Protein AF-A0A976CF13-F1 (afdb_monomer)

Mean predicted aligned error: 3.92 Å

Radius of gyration: 14.47 Å; Cα contacts (8 Å, |Δi|>4): 110; chains: 1; bounding box: 34×31×38 Å

Sequence (145 aa):
MSIVKLYQNYQQKRPISWGLDIFSLLVEFFPALVVIFSDGTFDQKEKLYLEKLIQNLGFYFEEEGFSAKKVAELQLSFSQEFEFLGKNLEDWQDSFLDALKIYLQKHPHKKALIKNTIAWFAQISIDVTEDEQNAMDFLGEKLEL

Solvent-accessible surface area (backbone atoms only — not comparable to full-atom values): 7985 Å² total; per-residue (Å²): 89,52,56,70,57,45,51,57,57,42,43,74,79,55,75,66,95,66,54,72,69,61,48,47,50,52,44,65,49,40,66,50,48,50,34,54,40,44,79,75,56,84,54,72,66,37,51,53,51,51,51,52,52,37,50,54,51,31,53,52,35,48,75,74,67,47,52,72,69,55,28,54,53,47,34,54,52,48,49,57,48,52,57,50,43,56,78,41,36,85,85,42,46,67,56,42,50,39,13,40,35,59,48,37,75,77,38,60,78,51,41,60,54,45,51,50,54,47,51,48,54,54,68,75,36,95,68,72,47,73,48,36,50,52,37,50,52,51,47,31,65,74,54,72,97

Structure (mmCIF, N/CA/C/O backbone):
data_AF-A0A976CF13-F1
#
_entry.id   AF-A0A976CF13-F1
#
loop_
_atom_site.group_PDB
_atom_site.id
_atom_site.type_symbol
_atom_site.label_atom_id
_atom_site.label_alt_id
_atom_site.label_comp_id
_atom_site.label_asym_id
_atom_site.label_entity_id
_atom_site.label_seq_id
_atom_site.pdbx_PDB_ins_code
_atom_site.Cartn_x
_atom_site.Cartn_y
_atom_site.Cartn_z
_atom_site.occupancy
_atom_site.B_iso_or_equiv
_atom_site.auth_seq_id
_atom_site.auth_comp_id
_atom_site.auth_asym_id
_atom_site.auth_atom_id
_atom_site.pdbx_PDB_model_num
ATOM 1 N N . MET A 1 1 ? -10.885 -7.303 -9.862 1.00 85.94 1 MET A N 1
ATOM 2 C CA . MET A 1 1 ? -11.452 -7.834 -8.590 1.00 85.94 1 MET A CA 1
ATOM 3 C C . MET A 1 1 ? -11.953 -6.663 -7.740 1.00 85.94 1 MET A C 1
ATOM 5 O O . MET A 1 1 ? -11.309 -5.644 -7.809 1.00 85.94 1 MET A O 1
ATOM 9 N N . SER A 1 2 ? -13.066 -6.711 -6.990 1.00 93.94 2 SER A N 1
ATOM 10 C CA . SER A 1 2 ? -13.474 -5.554 -6.149 1.00 93.94 2 SER A CA 1
ATOM 11 C C . SER A 1 2 ? -12.657 -5.462 -4.852 1.00 93.94 2 SER A C 1
ATOM 13 O O . SER A 1 2 ? -12.175 -6.491 -4.383 1.00 93.94 2 SER A O 1
ATOM 15 N N . ILE A 1 3 ? -12.573 -4.278 -4.223 1.00 95.19 3 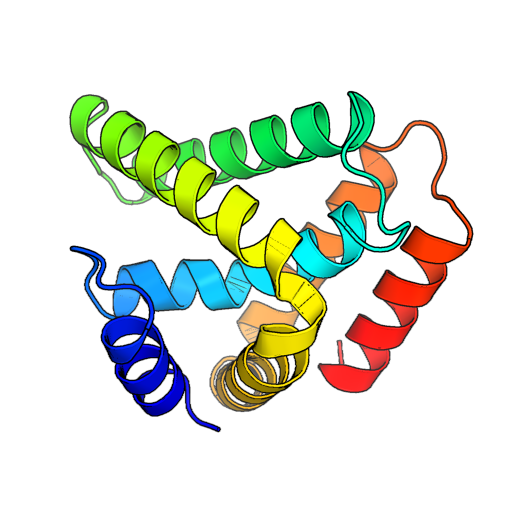ILE A N 1
ATOM 16 C CA . ILE A 1 3 ? -11.907 -4.110 -2.912 1.00 95.19 3 ILE A CA 1
ATOM 17 C C . ILE A 1 3 ? -12.508 -5.038 -1.847 1.00 95.19 3 ILE A C 1
ATOM 19 O O . ILE A 1 3 ? -11.768 -5.660 -1.098 1.00 95.19 3 ILE A O 1
ATOM 23 N N . VAL A 1 4 ? -13.834 -5.221 -1.822 1.00 96.12 4 VAL A N 1
ATOM 24 C CA . VAL A 1 4 ? -14.493 -6.153 -0.883 1.00 96.12 4 VAL A CA 1
ATOM 25 C C . VAL A 1 4 ? -13.990 -7.587 -1.067 1.00 96.12 4 VAL A C 1
ATOM 27 O O . VAL A 1 4 ? -13.693 -8.274 -0.093 1.00 96.12 4 VAL A O 1
ATOM 30 N N . LYS A 1 5 ? -13.875 -8.045 -2.320 1.00 96.00 5 LYS A N 1
ATOM 31 C CA . LYS A 1 5 ? -13.400 -9.399 -2.622 1.00 96.00 5 LYS A CA 1
ATOM 32 C C . LYS A 1 5 ? -11.903 -9.542 -2.340 1.00 96.00 5 LYS A C 1
ATOM 34 O O . LYS A 1 5 ? -11.486 -10.568 -1.813 1.00 96.00 5 LYS A O 1
ATOM 39 N N . LEU A 1 6 ? -11.116 -8.509 -2.644 1.00 97.12 6 LEU A N 1
ATOM 40 C CA . LEU A 1 6 ? -9.705 -8.445 -2.277 1.00 97.12 6 LEU A CA 1
ATOM 41 C C . LEU A 1 6 ? -9.537 -8.553 -0.758 1.00 97.12 6 LEU A C 1
ATOM 43 O O . LEU A 1 6 ? -8.762 -9.381 -0.303 1.00 97.12 6 LEU A O 1
ATOM 47 N N . TYR A 1 7 ? -10.312 -7.792 0.016 1.00 97.44 7 TYR A N 1
ATOM 48 C CA . TYR A 1 7 ? -10.287 -7.818 1.476 1.00 97.44 7 TYR A CA 1
ATOM 49 C C . TYR A 1 7 ? -10.596 -9.210 2.039 1.00 97.44 7 TYR A C 1
ATOM 51 O O . TYR A 1 7 ? -9.864 -9.714 2.888 1.00 97.44 7 TYR A O 1
ATOM 59 N N . GLN A 1 8 ? -11.638 -9.873 1.528 1.00 96.12 8 GLN A N 1
ATOM 60 C CA . GLN A 1 8 ? -11.983 -11.241 1.929 1.00 96.12 8 GLN A CA 1
ATOM 61 C C . GLN A 1 8 ? -10.854 -12.235 1.626 1.00 96.12 8 GLN A C 1
ATOM 63 O O . GLN A 1 8 ? -10.511 -13.050 2.479 1.00 96.12 8 GLN A O 1
ATOM 68 N N . ASN A 1 9 ? -10.257 -12.151 0.435 1.00 95.38 9 ASN A N 1
ATOM 69 C CA . ASN A 1 9 ? -9.131 -13.002 0.050 1.00 95.38 9 ASN A CA 1
ATOM 70 C C . ASN A 1 9 ? -7.883 -12.714 0.897 1.00 95.38 9 ASN A C 1
ATOM 72 O O . ASN A 1 9 ? -7.170 -13.640 1.282 1.00 95.38 9 ASN A O 1
ATOM 76 N N . TYR A 1 10 ? -7.630 -11.441 1.201 1.00 96.19 10 TYR A N 1
ATOM 77 C CA . TYR A 1 10 ? -6.516 -11.014 2.038 1.00 96.19 10 TYR A CA 1
ATOM 78 C C . TYR A 1 10 ? -6.643 -11.591 3.446 1.00 96.19 10 TYR A C 1
ATOM 80 O O . TYR A 1 10 ? -5.742 -12.288 3.898 1.00 96.19 10 TYR A O 1
ATOM 88 N N . GLN A 1 11 ? -7.809 -11.427 4.076 1.00 94.19 11 GLN A N 1
ATOM 89 C CA . GLN A 1 11 ? -8.117 -11.950 5.412 1.00 94.19 11 GLN A CA 1
ATOM 90 C C . GLN A 1 11 ? -7.946 -13.473 5.539 1.00 94.19 11 GLN A C 1
ATOM 92 O O . GLN A 1 11 ? -7.623 -13.960 6.618 1.00 94.19 11 GLN A O 1
ATOM 97 N N . GLN A 1 12 ? -8.127 -14.240 4.457 1.00 95.00 12 GLN A N 1
ATOM 98 C CA . GLN A 1 12 ? -7.900 -15.693 4.474 1.00 95.00 12 GLN A CA 1
ATOM 99 C C . GLN A 1 12 ? -6.419 -16.069 4.585 1.00 95.00 12 GLN A C 1
ATOM 101 O O . GLN A 1 12 ? -6.095 -17.094 5.181 1.00 95.00 12 GLN A O 1
ATOM 106 N N . LYS A 1 13 ? -5.524 -15.269 3.995 1.00 93.00 13 LYS A N 1
ATOM 107 C CA . LYS A 1 13 ? -4.075 -15.528 3.993 1.00 93.00 13 LYS A CA 1
ATOM 108 C C . LYS A 1 13 ? -3.349 -14.785 5.112 1.00 93.00 13 LYS A C 1
ATOM 110 O O . LYS A 1 13 ? -2.388 -15.301 5.673 1.00 93.00 13 LYS A O 1
ATOM 115 N N . ARG A 1 14 ? -3.808 -13.575 5.423 1.00 91.50 14 ARG A N 1
ATOM 116 C CA . ARG A 1 14 ? -3.236 -12.671 6.413 1.00 91.50 14 ARG A CA 1
ATOM 117 C C . ARG A 1 14 ? -4.361 -11.987 7.192 1.00 91.50 14 ARG A C 1
ATOM 119 O O . ARG A 1 14 ? -4.835 -10.922 6.793 1.00 91.50 14 ARG A O 1
ATOM 126 N N . PRO A 1 15 ? -4.820 -12.613 8.288 1.00 91.06 15 PRO A N 1
ATOM 127 C CA . PRO A 1 15 ? -5.846 -12.031 9.134 1.00 91.06 15 PRO A CA 1
ATOM 128 C C . PRO A 1 15 ? -5.357 -10.729 9.770 1.00 91.06 15 PRO A C 1
ATOM 130 O O . PRO A 1 15 ? -4.306 -10.704 10.410 1.00 91.06 15 PRO A O 1
ATOM 133 N N . ILE A 1 16 ? -6.142 -9.665 9.630 1.00 92.44 16 ILE A N 1
ATOM 134 C CA . ILE A 1 16 ? -5.865 -8.351 10.226 1.00 92.44 16 ILE A CA 1
ATOM 135 C C . ILE A 1 16 ? -7.100 -7.849 10.974 1.00 92.44 16 ILE A C 1
ATOM 137 O O . ILE A 1 16 ? -8.231 -8.185 10.632 1.00 92.44 16 ILE A O 1
ATOM 141 N N . SER A 1 17 ? -6.914 -7.016 11.996 1.00 91.88 17 SER A N 1
ATOM 142 C CA . SER A 1 17 ? -8.020 -6.488 12.817 1.00 91.88 17 SER A CA 1
ATOM 143 C C . SER A 1 17 ? -8.762 -5.304 12.179 1.00 91.88 17 SER A C 1
ATOM 145 O O . SER A 1 17 ? -9.604 -4.674 12.819 1.00 91.88 17 SER A O 1
ATOM 147 N N . TRP A 1 18 ? -8.428 -4.962 10.937 1.00 92.75 18 TRP A N 1
ATOM 148 C CA . TRP A 1 18 ? -8.918 -3.767 10.263 1.00 92.75 18 TRP A CA 1
ATOM 149 C C . TRP A 1 18 ? -10.335 -3.945 9.732 1.00 92.75 18 TRP A C 1
ATOM 151 O O . TRP A 1 18 ? -10.713 -5.021 9.284 1.00 92.75 18 TRP A O 1
ATOM 161 N N . GLY A 1 19 ? -11.107 -2.859 9.732 1.00 94.19 19 GLY A N 1
ATOM 162 C CA . GLY A 1 19 ? -12.329 -2.776 8.938 1.00 94.19 19 GLY A CA 1
ATOM 163 C C . GLY A 1 19 ? -12.021 -2.571 7.452 1.00 94.19 19 GLY A C 1
ATOM 164 O O . GLY A 1 19 ? -10.901 -2.212 7.079 1.00 94.19 19 GLY A O 1
ATOM 165 N N . LEU A 1 20 ? -13.040 -2.742 6.606 1.00 94.31 20 LEU A N 1
ATOM 166 C CA . LEU A 1 20 ? -12.925 -2.532 5.159 1.00 94.31 20 LEU A CA 1
ATOM 167 C C . LEU A 1 20 ? -12.449 -1.113 4.805 1.00 94.31 20 LEU A C 1
ATOM 169 O O . LEU A 1 20 ? -11.696 -0.954 3.848 1.00 94.31 20 LEU A O 1
ATOM 173 N N . ASP A 1 21 ? -12.847 -0.101 5.575 1.00 91.69 21 ASP A N 1
ATOM 174 C CA . ASP A 1 21 ? -12.471 1.294 5.318 1.00 91.69 21 ASP A CA 1
ATOM 175 C C . ASP A 1 21 ? -10.958 1.496 5.472 1.00 91.69 21 ASP A C 1
ATOM 177 O O . ASP A 1 21 ? -10.295 2.004 4.571 1.00 91.69 21 ASP A O 1
ATOM 181 N N . ILE A 1 22 ? -10.383 0.981 6.564 1.00 93.19 22 ILE A N 1
ATOM 182 C CA . ILE A 1 22 ? -8.934 1.019 6.804 1.00 93.19 22 ILE A CA 1
ATOM 183 C C . ILE A 1 22 ? -8.188 0.164 5.775 1.00 93.19 22 ILE A C 1
ATOM 185 O O . ILE A 1 22 ? -7.154 0.579 5.259 1.00 93.19 22 ILE A O 1
ATOM 189 N N . PHE A 1 23 ? -8.727 -1.002 5.408 1.00 95.81 23 PHE A N 1
ATOM 190 C CA . PHE A 1 23 ? -8.148 -1.809 4.333 1.00 95.81 23 PHE A CA 1
ATOM 191 C C . PHE A 1 23 ? -8.181 -1.091 2.977 1.00 95.81 23 PHE A C 1
ATOM 193 O O . PHE A 1 23 ? -7.267 -1.242 2.175 1.00 95.81 23 PHE A O 1
ATOM 200 N N . SER A 1 24 ? -9.200 -0.279 2.706 1.00 93.38 24 SER A N 1
ATOM 201 C CA . SER A 1 24 ? -9.278 0.478 1.453 1.00 93.38 24 SER A CA 1
ATOM 202 C C . SER A 1 24 ? -8.146 1.501 1.349 1.00 93.38 24 SER A C 1
ATOM 204 O O . SER A 1 24 ? -7.612 1.690 0.260 1.00 93.38 24 SER A O 1
ATOM 206 N N . LEU A 1 25 ? -7.695 2.071 2.473 1.00 91.94 25 LEU A N 1
ATOM 207 C CA . LEU A 1 25 ? -6.502 2.924 2.501 1.00 91.94 25 LEU A CA 1
ATOM 208 C C . LEU A 1 25 ? -5.243 2.146 2.103 1.00 91.94 25 LEU A C 1
ATOM 210 O O . LEU A 1 25 ? -4.459 2.639 1.303 1.00 91.94 25 LEU A O 1
ATOM 214 N N . LEU A 1 26 ? -5.075 0.903 2.571 1.00 94.19 26 LEU A N 1
ATOM 215 C CA . LEU A 1 26 ? -3.975 0.034 2.122 1.00 94.19 26 LEU A CA 1
ATOM 216 C C . LEU A 1 26 ? -3.979 -0.139 0.599 1.00 94.19 26 LEU A C 1
ATOM 218 O O . LEU A 1 26 ? -2.922 -0.113 -0.022 1.00 94.19 26 LEU A O 1
ATOM 222 N N . VAL A 1 27 ? -5.164 -0.269 -0.006 1.00 95.12 27 VAL A N 1
ATOM 223 C CA . VAL A 1 27 ? -5.314 -0.354 -1.465 1.00 95.12 27 VAL A CA 1
ATOM 224 C C . VAL A 1 27 ? -4.975 0.974 -2.149 1.00 95.12 27 VAL A C 1
ATOM 226 O O . VAL A 1 27 ? -4.298 0.957 -3.174 1.00 95.12 27 VAL A O 1
ATOM 229 N N . GLU A 1 28 ? -5.392 2.115 -1.591 1.00 91.88 28 GLU A N 1
ATOM 230 C CA . GLU A 1 28 ? -5.053 3.453 -2.111 1.00 91.88 28 GLU A CA 1
ATOM 231 C C . GLU A 1 28 ? -3.539 3.733 -2.063 1.00 91.88 28 GLU A C 1
ATOM 233 O O . GLU A 1 28 ? -3.007 4.346 -2.988 1.00 91.88 28 GLU A O 1
ATOM 238 N N . PHE A 1 29 ? -2.836 3.242 -1.037 1.00 90.69 29 PHE A N 1
ATOM 239 C CA . PHE A 1 29 ? -1.386 3.406 -0.876 1.00 90.69 29 PHE A CA 1
ATOM 240 C C . PHE A 1 29 ? -0.549 2.302 -1.533 1.00 90.69 29 PHE A C 1
ATOM 242 O O . PHE A 1 29 ? 0.664 2.450 -1.651 1.00 90.69 29 PHE A O 1
ATOM 249 N N . PHE A 1 30 ? -1.160 1.218 -2.012 1.00 93.62 30 PHE A N 1
ATOM 250 C CA . PHE A 1 30 ? -0.436 0.116 -2.649 1.00 93.62 30 PHE A CA 1
ATOM 251 C C . PHE A 1 30 ? 0.459 0.534 -3.835 1.00 93.62 30 PHE A C 1
ATOM 253 O O . PHE A 1 30 ? 1.577 0.030 -3.920 1.00 93.62 30 PHE A O 1
ATOM 260 N N . PRO A 1 31 ? 0.059 1.473 -4.722 1.00 92.75 31 PRO A N 1
ATOM 261 C CA . PRO A 1 31 ? 0.930 1.945 -5.800 1.00 92.75 31 PRO A CA 1
ATOM 262 C C . PRO A 1 31 ? 2.262 2.513 -5.304 1.00 92.75 31 PRO A C 1
ATOM 264 O O . PRO A 1 31 ? 3.281 2.324 -5.955 1.00 92.75 31 PRO A O 1
ATOM 267 N N . ALA A 1 32 ? 2.276 3.158 -4.133 1.00 89.56 32 ALA A N 1
ATOM 268 C CA . ALA A 1 32 ? 3.516 3.634 -3.531 1.00 89.56 32 ALA A CA 1
ATOM 269 C C . ALA A 1 32 ? 4.462 2.478 -3.191 1.00 89.56 32 ALA A C 1
ATOM 271 O O . ALA A 1 32 ? 5.661 2.592 -3.409 1.00 89.56 32 ALA A O 1
ATOM 272 N N . LEU A 1 33 ? 3.931 1.352 -2.706 1.00 90.62 33 LEU A N 1
ATOM 273 C CA . LEU A 1 33 ? 4.738 0.163 -2.429 1.00 90.62 33 LEU A CA 1
ATOM 274 C C . LEU A 1 33 ? 5.327 -0.415 -3.715 1.00 90.62 33 LEU A C 1
ATOM 276 O O . LEU A 1 33 ? 6.485 -0.801 -3.720 1.00 90.62 33 LEU A O 1
ATOM 280 N N . VAL A 1 34 ? 4.566 -0.433 -4.812 1.00 92.12 34 VAL A N 1
ATOM 281 C CA . VAL A 1 34 ? 5.080 -0.913 -6.105 1.00 92.12 34 VAL A CA 1
ATOM 282 C C . VAL A 1 34 ? 6.291 -0.092 -6.559 1.00 92.12 34 VAL A C 1
ATOM 284 O O . VAL A 1 34 ? 7.241 -0.672 -7.065 1.00 92.12 34 VAL A O 1
ATOM 287 N N . VAL A 1 35 ? 6.281 1.227 -6.336 1.00 89.69 35 VAL A N 1
ATOM 288 C CA . VAL A 1 35 ? 7.439 2.091 -6.627 1.00 89.69 35 VAL A CA 1
ATOM 289 C C . VAL A 1 35 ? 8.579 1.843 -5.644 1.00 89.69 35 VAL A C 1
ATOM 291 O O . VAL A 1 35 ? 9.704 1.650 -6.072 1.00 89.69 35 VAL A O 1
ATOM 294 N N . ILE A 1 36 ? 8.304 1.815 -4.335 1.00 87.88 36 ILE A N 1
ATOM 295 C CA . ILE A 1 36 ? 9.343 1.608 -3.310 1.00 87.88 36 ILE A CA 1
ATOM 296 C C . ILE A 1 36 ? 10.077 0.282 -3.532 1.00 87.88 36 ILE A C 1
ATOM 298 O O . ILE A 1 36 ? 11.283 0.223 -3.380 1.00 87.88 36 ILE A O 1
ATOM 302 N N . PHE A 1 37 ? 9.362 -0.785 -3.876 1.00 88.62 37 PHE A N 1
ATOM 303 C CA . PHE A 1 37 ? 9.930 -2.126 -3.997 1.00 88.62 37 PHE A CA 1
ATOM 304 C C . PHE A 1 37 ? 10.267 -2.513 -5.450 1.00 88.62 37 PHE A C 1
ATOM 306 O O . PHE A 1 37 ? 10.465 -3.698 -5.725 1.00 88.62 37 PHE A O 1
ATOM 313 N N . SER A 1 38 ? 10.314 -1.559 -6.391 1.00 87.38 38 SER A N 1
ATOM 314 C CA . SER A 1 38 ? 10.469 -1.856 -7.824 1.00 87.38 38 SER A CA 1
ATOM 315 C C . SER A 1 38 ? 11.828 -2.450 -8.190 1.00 87.38 38 SER A C 1
ATOM 317 O O . SER A 1 38 ? 11.908 -3.240 -9.125 1.00 87.38 38 SER A O 1
ATOM 319 N N . ASP A 1 39 ? 12.885 -2.091 -7.461 1.00 82.00 39 ASP A N 1
ATOM 320 C CA . ASP A 1 39 ? 14.243 -2.603 -7.694 1.00 82.00 39 ASP A CA 1
ATOM 321 C C . ASP A 1 39 ? 14.498 -3.980 -7.043 1.00 82.00 39 ASP A C 1
ATOM 323 O O . ASP A 1 39 ? 15.571 -4.572 -7.193 1.00 82.00 39 ASP A O 1
ATOM 327 N N . GLY A 1 40 ? 13.502 -4.518 -6.327 1.00 75.81 40 GLY A N 1
ATOM 328 C CA . GLY A 1 40 ? 13.569 -5.820 -5.665 1.00 75.81 40 GLY A CA 1
ATOM 329 C C . GLY A 1 40 ? 14.512 -5.873 -4.459 1.00 75.81 40 GLY A C 1
ATOM 330 O O . GLY A 1 40 ? 14.694 -6.947 -3.872 1.00 75.81 40 GLY A O 1
ATOM 331 N N . THR A 1 41 ? 15.101 -4.748 -4.057 1.00 77.12 41 THR A N 1
ATOM 332 C CA . THR A 1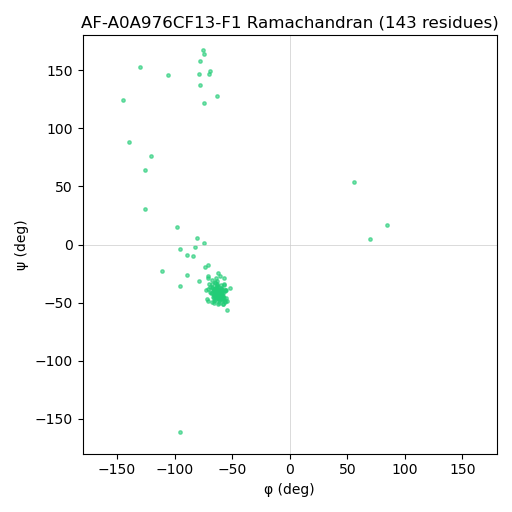 41 ? 15.959 -4.636 -2.879 1.00 77.12 41 THR A CA 1
ATOM 333 C C . THR A 1 41 ? 15.232 -3.923 -1.741 1.00 77.12 41 THR A C 1
ATOM 335 O O . THR A 1 41 ? 14.366 -3.088 -1.944 1.00 77.12 41 THR A O 1
ATOM 338 N N . PHE A 1 42 ? 15.511 -4.330 -0.499 1.00 79.12 42 PHE A N 1
ATOM 339 C CA . PHE A 1 42 ? 14.977 -3.661 0.691 1.00 79.12 42 PHE A CA 1
ATOM 340 C C . PHE A 1 42 ? 16.135 -3.160 1.542 1.00 79.12 42 PHE A C 1
ATOM 342 O O . PHE A 1 42 ? 16.523 -3.778 2.547 1.00 79.12 42 PHE A O 1
ATOM 349 N N . ASP A 1 43 ? 16.733 -2.073 1.081 1.00 79.94 43 ASP A N 1
ATOM 350 C CA . ASP A 1 43 ? 17.876 -1.427 1.690 1.00 79.94 43 ASP A CA 1
ATOM 351 C C . ASP A 1 43 ? 17.451 -0.264 2.618 1.00 79.94 43 ASP A C 1
ATOM 353 O O . ASP A 1 43 ? 16.357 -0.257 3.195 1.00 79.94 43 ASP A O 1
ATOM 357 N N . GLN A 1 44 ? 18.372 0.646 2.939 1.00 81.81 44 GLN A N 1
ATOM 358 C CA . GLN A 1 44 ? 18.080 1.783 3.819 1.00 81.81 44 GLN A CA 1
ATOM 359 C C . GLN A 1 44 ? 17.169 2.831 3.158 1.00 81.81 44 GLN A C 1
ATOM 361 O O . GLN A 1 44 ? 16.417 3.500 3.872 1.00 81.81 44 GLN A O 1
ATOM 366 N N . LYS A 1 45 ? 17.216 2.968 1.831 1.00 81.88 45 LYS A N 1
ATOM 367 C CA . LYS A 1 45 ? 16.401 3.881 1.029 1.00 81.88 45 LYS A CA 1
ATOM 368 C C . LYS A 1 45 ? 14.928 3.484 1.106 1.00 81.88 45 LYS A C 1
ATOM 370 O O . LYS A 1 45 ? 14.105 4.314 1.503 1.00 81.88 45 LYS A O 1
ATOM 375 N N . GLU A 1 46 ? 14.599 2.214 0.879 1.00 83.38 46 GLU A N 1
ATOM 376 C CA . GLU A 1 46 ? 13.208 1.736 0.910 1.00 83.38 46 GLU A CA 1
ATOM 377 C C . GLU A 1 46 ? 12.617 1.843 2.310 1.00 83.38 46 GLU A C 1
ATOM 379 O O . GLU A 1 46 ? 11.464 2.245 2.472 1.00 83.38 46 GLU A O 1
ATOM 384 N N . LYS A 1 47 ? 13.416 1.559 3.346 1.00 86.50 47 LYS A N 1
ATOM 385 C CA . LYS A 1 47 ? 13.004 1.755 4.745 1.00 86.50 47 LYS A CA 1
ATOM 386 C C . LYS A 1 47 ? 12.666 3.210 5.032 1.00 86.50 47 LYS A C 1
ATOM 388 O O . LYS A 1 47 ? 11.619 3.480 5.614 1.00 86.50 47 LYS A O 1
ATOM 393 N N . LEU A 1 48 ? 13.506 4.143 4.584 1.00 86.06 48 LEU A N 1
ATOM 394 C CA . LEU A 1 48 ? 13.255 5.571 4.758 1.00 86.06 48 LEU A CA 1
ATOM 395 C C . LEU A 1 48 ? 11.967 6.006 4.041 1.00 86.06 48 LEU A C 1
ATOM 397 O O . LEU A 1 48 ? 11.205 6.820 4.566 1.00 86.06 48 LEU A O 1
ATOM 401 N N . TYR A 1 49 ? 11.697 5.475 2.851 1.00 85.50 49 TYR A N 1
ATOM 402 C CA . TYR A 1 49 ? 10.460 5.758 2.119 1.00 85.50 49 TYR A CA 1
ATOM 403 C C . TYR A 1 49 ? 9.228 5.165 2.788 1.00 85.50 49 TYR A C 1
ATOM 405 O O . TYR A 1 49 ? 8.216 5.860 2.913 1.00 85.50 49 TYR A O 1
ATOM 413 N N . LEU A 1 50 ? 9.330 3.933 3.284 1.00 88.12 50 LEU A N 1
ATOM 414 C CA . LEU A 1 50 ? 8.283 3.292 4.069 1.00 88.12 50 LEU A CA 1
ATOM 415 C C . LEU A 1 50 ? 7.952 4.124 5.314 1.00 88.12 50 LEU A C 1
ATOM 417 O O . LEU A 1 50 ? 6.786 4.412 5.575 1.00 88.12 50 LEU A O 1
ATOM 421 N N . GLU A 1 51 ? 8.973 4.562 6.054 1.00 89.25 51 GLU A N 1
ATOM 422 C CA . GLU A 1 51 ? 8.821 5.397 7.248 1.00 89.25 51 GLU A CA 1
ATOM 423 C C . GLU A 1 51 ? 8.097 6.707 6.932 1.00 89.25 51 GLU A C 1
ATOM 425 O O . GLU A 1 51 ? 7.147 7.070 7.629 1.00 89.25 51 GLU A O 1
ATOM 430 N N . LYS A 1 52 ? 8.481 7.395 5.852 1.00 87.81 52 LYS A N 1
ATOM 431 C CA . LYS A 1 52 ? 7.802 8.626 5.424 1.00 87.81 52 LYS A CA 1
ATOM 432 C C . LYS A 1 52 ? 6.352 8.366 4.987 1.00 87.81 52 LYS A C 1
ATOM 434 O O . LYS A 1 52 ? 5.474 9.174 5.288 1.00 87.81 52 LYS A O 1
ATOM 439 N N . LEU A 1 53 ? 6.071 7.238 4.328 1.00 88.25 53 LEU A N 1
ATOM 440 C CA . LEU A 1 53 ? 4.707 6.835 3.962 1.00 88.25 53 LEU A CA 1
ATOM 441 C C . LEU A 1 53 ? 3.833 6.615 5.203 1.00 88.25 53 LEU A C 1
ATOM 443 O O . LEU A 1 53 ? 2.706 7.104 5.271 1.00 88.25 53 LEU A O 1
ATOM 447 N N . ILE A 1 54 ? 4.374 5.917 6.202 1.00 91.81 54 ILE A N 1
ATOM 448 C CA . ILE A 1 54 ? 3.709 5.653 7.482 1.00 91.81 54 ILE A CA 1
ATOM 449 C C . ILE A 1 54 ? 3.477 6.960 8.254 1.00 91.81 54 ILE A C 1
ATOM 451 O O . ILE A 1 54 ? 2.420 7.136 8.864 1.00 91.81 54 ILE A O 1
ATOM 455 N N . GLN A 1 55 ? 4.425 7.900 8.219 1.00 90.06 55 GLN A N 1
ATOM 456 C CA . GLN A 1 55 ? 4.259 9.228 8.819 1.00 90.06 55 GLN A CA 1
ATOM 457 C C . GLN A 1 55 ? 3.119 10.012 8.161 1.00 90.06 55 GLN A C 1
ATOM 459 O O . GLN A 1 55 ? 2.252 10.516 8.872 1.00 90.06 55 GLN A O 1
ATOM 464 N N . ASN A 1 56 ? 3.051 10.035 6.827 1.00 85.44 56 ASN A N 1
ATOM 465 C CA . ASN A 1 56 ? 1.954 10.683 6.099 1.00 85.44 56 ASN A CA 1
ATOM 466 C C . ASN A 1 56 ? 0.587 10.059 6.408 1.00 85.44 56 ASN A C 1
ATOM 468 O O . ASN A 1 56 ? -0.394 10.777 6.593 1.00 85.44 56 ASN A O 1
ATOM 472 N N . LEU A 1 57 ? 0.523 8.730 6.519 1.00 87.94 57 LEU A N 1
ATOM 473 C CA . LEU A 1 57 ? -0.668 8.022 6.998 1.00 87.94 57 LEU A CA 1
ATOM 474 C C . LEU A 1 57 ? -1.056 8.446 8.419 1.00 87.94 57 LEU A C 1
ATOM 476 O O . LEU A 1 57 ? -2.238 8.573 8.722 1.00 87.94 57 LEU A O 1
ATOM 480 N N . GLY A 1 58 ? -0.066 8.697 9.277 1.00 90.62 58 GLY A N 1
ATOM 481 C CA . GLY A 1 58 ? -0.278 9.238 10.616 1.00 90.62 58 GLY A CA 1
ATOM 482 C C . GLY A 1 58 ? -1.010 10.574 10.590 1.00 90.62 58 GLY A C 1
ATOM 483 O O . GLY A 1 58 ? -2.050 10.696 11.231 1.00 90.62 58 GLY A O 1
ATOM 484 N N . PHE A 1 59 ? -0.523 11.528 9.791 1.00 89.31 59 PHE A N 1
ATOM 485 C CA . PHE A 1 59 ? -1.172 12.834 9.632 1.00 89.31 59 PHE A CA 1
ATOM 486 C C . PHE A 1 59 ? -2.598 12.708 9.092 1.00 89.31 59 PHE A C 1
ATOM 488 O O . PHE A 1 59 ? -3.503 13.350 9.615 1.00 89.31 59 PHE A O 1
ATOM 495 N N . TYR A 1 60 ? -2.827 11.814 8.124 1.00 87.38 60 TYR A N 1
ATOM 496 C CA . TYR A 1 60 ? -4.177 11.525 7.633 1.00 87.38 60 TYR A CA 1
ATOM 497 C C . TYR A 1 60 ? -5.107 11.040 8.759 1.00 87.38 60 TYR A C 1
ATOM 499 O O . TYR A 1 60 ? -6.229 11.520 8.893 1.00 87.38 60 TYR A O 1
ATOM 507 N N . PHE A 1 61 ? -4.654 10.118 9.614 1.00 91.12 61 PHE A N 1
ATOM 508 C CA . PHE A 1 61 ? -5.466 9.652 10.743 1.00 91.12 61 PHE A CA 1
ATOM 509 C C . PHE A 1 61 ? -5.691 10.736 11.806 1.00 91.12 61 PHE A C 1
ATOM 511 O O . PHE A 1 61 ? -6.752 10.774 12.426 1.00 91.12 61 PHE A O 1
ATOM 518 N N . GLU A 1 62 ? -4.726 11.623 12.030 1.00 92.00 62 GLU A N 1
ATOM 519 C CA . GLU A 1 62 ? -4.912 12.766 12.928 1.00 92.00 62 GLU A CA 1
ATOM 520 C C . GLU A 1 62 ? -5.984 13.730 12.401 1.00 92.00 62 GLU A C 1
ATOM 522 O O . GLU A 1 62 ? -6.859 14.141 13.166 1.00 92.00 62 GLU A O 1
ATOM 527 N N . GLU A 1 63 ? -5.972 14.034 11.099 1.00 90.69 63 GLU A N 1
ATOM 528 C CA . GLU A 1 63 ? -6.980 14.878 10.439 1.00 90.69 63 GLU A CA 1
ATOM 529 C C . GLU A 1 63 ? -8.386 14.263 10.490 1.00 90.69 63 GLU A C 1
ATOM 531 O O . GLU A 1 63 ? -9.369 14.975 10.700 1.00 90.69 63 GLU A O 1
ATOM 536 N N . GLU A 1 64 ? -8.482 12.935 10.407 1.00 88.25 64 GLU A N 1
ATOM 537 C CA . GLU A 1 64 ? -9.733 12.182 10.575 1.00 88.25 64 GLU A CA 1
ATOM 538 C C . GLU A 1 64 ? -10.197 12.089 12.049 1.00 88.25 64 GLU A C 1
ATOM 540 O O . GLU A 1 64 ? -11.226 11.479 12.354 1.00 88.25 64 GLU A O 1
ATOM 545 N N . GLY A 1 65 ? -9.463 12.694 12.990 1.00 92.56 65 GLY A N 1
ATOM 546 C CA . GLY A 1 65 ? -9.853 12.813 14.397 1.00 92.56 65 GLY A CA 1
ATOM 547 C C . GLY A 1 65 ? -9.510 11.600 15.267 1.00 92.56 65 GLY A C 1
ATOM 548 O O . GLY A 1 65 ? -10.055 11.454 16.368 1.00 92.56 65 GLY A O 1
ATOM 549 N N . PHE A 1 66 ? -8.616 10.717 14.814 1.00 92.94 66 PHE A N 1
ATOM 550 C CA . PHE A 1 66 ? -8.144 9.602 15.633 1.00 92.94 66 PHE A CA 1
ATOM 551 C C . PHE A 1 66 ? -7.255 10.099 16.785 1.00 92.94 66 PHE A C 1
ATOM 553 O O . PHE A 1 66 ? -6.499 11.058 16.665 1.00 92.94 66 PHE A O 1
ATOM 560 N N . SER A 1 67 ? -7.315 9.419 17.936 1.00 95.81 67 SER A N 1
ATOM 561 C CA . SER A 1 67 ? -6.435 9.749 19.064 1.00 95.81 67 SER A CA 1
ATOM 562 C C . SER A 1 67 ? -4.981 9.389 18.757 1.00 95.81 67 SER A C 1
ATOM 564 O O . SER A 1 67 ? -4.728 8.376 18.110 1.00 95.81 67 SER A O 1
ATOM 566 N N . ALA A 1 68 ? -4.017 10.131 19.311 1.00 94.50 68 ALA A N 1
ATOM 567 C CA . ALA A 1 68 ? -2.585 9.871 19.108 1.00 94.50 68 ALA A CA 1
ATOM 568 C C . ALA A 1 68 ? -2.182 8.408 19.393 1.00 94.50 68 ALA A C 1
ATOM 570 O O . ALA A 1 68 ? -1.388 7.815 18.667 1.00 94.50 68 ALA A O 1
ATOM 571 N N . LYS A 1 69 ? -2.788 7.781 20.413 1.00 95.81 69 LYS A N 1
ATOM 572 C CA . LYS A 1 69 ? -2.588 6.353 20.696 1.00 95.81 69 LYS A CA 1
ATOM 573 C C . LYS A 1 69 ? -3.051 5.477 19.528 1.00 95.81 69 LYS A C 1
ATOM 575 O O . LYS A 1 69 ? -2.335 4.567 19.124 1.00 95.81 69 LYS A O 1
ATOM 580 N N . LYS A 1 70 ? -4.243 5.744 18.991 1.00 93.62 70 LYS A N 1
ATOM 581 C CA . LYS A 1 70 ? -4.808 4.973 17.882 1.00 93.62 70 LYS A CA 1
ATOM 582 C C . LYS A 1 70 ? -4.050 5.207 16.575 1.00 93.62 70 LYS A C 1
ATOM 584 O O . LYS A 1 70 ? -3.869 4.256 15.821 1.00 93.62 70 LYS A O 1
ATOM 589 N N . VAL A 1 71 ? -3.579 6.430 16.339 1.00 95.12 71 VAL A N 1
ATOM 590 C CA . VAL A 1 71 ? -2.697 6.774 15.215 1.00 95.12 71 VAL A CA 1
ATOM 591 C C . VAL A 1 71 ? -1.423 5.934 15.279 1.00 95.12 71 VAL A C 1
ATOM 593 O O . VAL A 1 71 ? -1.126 5.227 14.322 1.00 95.12 71 VAL A O 1
ATOM 596 N N . ALA A 1 72 ? -0.739 5.903 16.427 1.00 94.88 72 ALA A N 1
ATOM 597 C CA . ALA A 1 72 ? 0.473 5.101 16.604 1.00 94.88 72 ALA A CA 1
ATOM 598 C C . ALA A 1 72 ? 0.224 3.590 16.410 1.00 94.88 72 ALA A C 1
ATOM 600 O O . ALA A 1 72 ? 1.024 2.901 15.777 1.00 94.88 72 ALA A O 1
ATOM 601 N N . GLU A 1 73 ? -0.903 3.068 16.911 1.00 95.19 73 GLU A N 1
ATOM 602 C CA . GLU A 1 73 ? -1.314 1.674 16.683 1.00 95.19 73 GLU A CA 1
ATOM 603 C C . GLU A 1 73 ? -1.536 1.373 15.193 1.00 95.19 73 GLU A C 1
ATOM 605 O O . GLU A 1 73 ? -1.090 0.336 14.697 1.00 95.19 73 GLU A O 1
ATOM 610 N N . LEU A 1 74 ? -2.218 2.268 14.470 1.00 94.56 74 LEU A N 1
ATOM 611 C CA . LEU A 1 74 ? -2.458 2.117 13.037 1.00 94.56 74 LEU A CA 1
ATOM 612 C C . LEU A 1 74 ? -1.155 2.222 12.249 1.00 94.56 74 LEU A C 1
ATOM 614 O O . LEU A 1 74 ? -0.905 1.359 11.420 1.00 94.56 74 LEU A O 1
ATOM 618 N N . GLN A 1 75 ? -0.295 3.196 12.539 1.00 94.81 75 GLN A N 1
ATOM 619 C CA . GLN A 1 75 ? 1.013 3.341 11.896 1.00 94.81 75 GLN A CA 1
ATOM 620 C C . GLN A 1 75 ? 1.875 2.087 12.050 1.00 94.81 75 GLN A C 1
ATOM 622 O O . GLN A 1 75 ? 2.427 1.595 11.066 1.00 94.81 75 GLN A O 1
ATOM 627 N N . LEU A 1 76 ? 1.940 1.525 13.261 1.00 94.94 76 LEU A N 1
ATOM 628 C CA . LEU A 1 76 ? 2.648 0.269 13.502 1.00 94.94 76 LEU A CA 1
ATOM 629 C C . LEU A 1 76 ? 2.039 -0.877 12.687 1.00 94.94 76 LEU A C 1
ATOM 631 O O . LEU A 1 76 ? 2.766 -1.646 12.061 1.00 94.94 76 LEU A O 1
ATOM 635 N N . SER A 1 77 ? 0.709 -0.980 12.670 1.00 95.00 77 SER A N 1
ATOM 636 C CA . SER A 1 77 ? 0.018 -2.018 11.909 1.00 95.00 77 SER A CA 1
ATOM 637 C C . SER A 1 77 ? 0.243 -1.863 10.400 1.00 95.00 77 SER A C 1
ATOM 639 O O . SER A 1 77 ? 0.493 -2.857 9.730 1.00 95.00 77 SER A O 1
ATOM 641 N N . PHE A 1 78 ? 0.189 -0.644 9.857 1.00 95.12 78 PHE A N 1
ATOM 642 C CA . PHE A 1 78 ? 0.455 -0.368 8.443 1.00 95.12 78 PHE A CA 1
ATOM 643 C C . PHE A 1 78 ? 1.898 -0.683 8.072 1.00 95.12 78 PHE A C 1
ATOM 645 O O . PHE A 1 78 ? 2.122 -1.285 7.030 1.00 95.12 78 PHE A O 1
ATOM 652 N N . SER A 1 79 ? 2.857 -0.362 8.942 1.00 93.69 79 SER A N 1
ATOM 653 C CA . SER A 1 79 ? 4.261 -0.732 8.749 1.00 93.69 79 SER A CA 1
ATOM 654 C C . SER A 1 79 ? 4.429 -2.238 8.531 1.00 93.69 79 SER A C 1
ATOM 656 O O . SER A 1 79 ? 5.021 -2.675 7.545 1.00 93.69 79 SER A O 1
ATOM 658 N N . GLN A 1 80 ? 3.806 -3.047 9.394 1.00 94.06 80 GLN A N 1
ATOM 659 C CA . GLN A 1 80 ? 3.844 -4.510 9.294 1.00 94.06 80 GLN A CA 1
ATOM 660 C C . GLN A 1 80 ? 3.192 -5.035 8.009 1.00 94.06 80 GLN A C 1
ATOM 662 O O . GLN A 1 80 ? 3.672 -6.016 7.433 1.00 94.06 80 GLN A O 1
ATOM 667 N N . GLU A 1 81 ? 2.098 -4.413 7.565 1.00 95.25 81 GLU A N 1
ATOM 668 C CA . GLU A 1 81 ? 1.433 -4.790 6.317 1.00 95.25 81 GLU A CA 1
ATOM 669 C C . GLU A 1 81 ? 2.236 -4.370 5.089 1.00 95.25 81 GLU A C 1
ATOM 671 O O . GLU A 1 81 ? 2.344 -5.150 4.147 1.00 95.25 81 GLU A O 1
ATOM 676 N N . PHE A 1 82 ? 2.853 -3.191 5.098 1.00 93.38 82 PHE A N 1
ATOM 677 C CA . PHE A 1 82 ? 3.696 -2.740 4.000 1.00 93.38 82 PHE A CA 1
ATOM 678 C C . PHE A 1 82 ? 4.946 -3.604 3.843 1.00 93.38 82 PHE A C 1
ATOM 680 O O . PHE A 1 82 ? 5.260 -4.009 2.727 1.00 93.38 82 PHE A O 1
ATOM 687 N N . GLU A 1 83 ? 5.615 -3.966 4.940 1.00 90.62 83 GLU A N 1
ATOM 688 C CA . GLU A 1 83 ? 6.739 -4.908 4.889 1.00 90.62 83 GLU A CA 1
ATOM 689 C C . GLU A 1 83 ? 6.318 -6.281 4.353 1.00 90.62 83 GLU A C 1
ATOM 691 O O . GLU A 1 83 ? 7.062 -6.919 3.604 1.00 90.62 83 GLU A O 1
ATOM 696 N N . PHE A 1 84 ? 5.138 -6.768 4.746 1.00 93.31 84 PHE A N 1
ATOM 697 C CA . PHE A 1 84 ? 4.618 -8.031 4.231 1.00 93.31 84 PHE A CA 1
ATOM 698 C C . PHE A 1 84 ? 4.320 -7.947 2.738 1.00 93.31 84 PHE A C 1
ATOM 700 O O . PHE A 1 84 ? 4.749 -8.822 1.989 1.00 93.31 84 PHE A O 1
ATOM 707 N N . LEU A 1 85 ? 3.607 -6.910 2.305 1.00 94.00 85 LEU A N 1
ATOM 708 C CA . LEU A 1 85 ? 3.252 -6.721 0.906 1.00 94.00 85 LEU A CA 1
ATOM 709 C C . LEU A 1 85 ? 4.485 -6.515 0.032 1.00 94.00 85 LEU A C 1
ATOM 711 O O . LEU A 1 85 ? 4.542 -7.118 -1.028 1.00 94.00 85 LEU A O 1
ATOM 715 N N . GLY A 1 86 ? 5.489 -5.765 0.489 1.00 90.19 86 GLY A N 1
ATOM 716 C CA . GLY A 1 86 ? 6.752 -5.609 -0.237 1.00 90.19 86 GLY A CA 1
ATOM 717 C C . GLY A 1 86 ? 7.466 -6.943 -0.467 1.00 90.19 86 GLY A C 1
ATOM 718 O O . GLY A 1 86 ? 7.898 -7.237 -1.575 1.00 90.19 86 GLY A O 1
ATOM 719 N N . LYS A 1 87 ? 7.504 -7.821 0.546 1.00 89.81 87 LYS A N 1
ATOM 720 C CA . LYS A 1 87 ? 8.101 -9.169 0.423 1.00 89.81 87 LYS A CA 1
ATOM 721 C C . LYS A 1 87 ? 7.295 -10.138 -0.443 1.00 89.81 87 LYS A C 1
ATOM 723 O O . LYS A 1 87 ? 7.821 -11.178 -0.820 1.00 89.81 87 LYS A O 1
ATOM 728 N N . ASN A 1 88 ? 6.023 -9.842 -0.693 1.00 92.56 88 ASN A N 1
ATOM 729 C CA . ASN A 1 88 ? 5.105 -10.696 -1.448 1.00 92.56 88 ASN A CA 1
ATOM 730 C C . ASN A 1 88 ? 4.484 -9.907 -2.613 1.00 92.56 88 ASN A C 1
ATOM 732 O O . ASN A 1 88 ? 3.330 -10.141 -2.971 1.00 92.56 88 ASN A O 1
ATOM 736 N N . LEU A 1 89 ? 5.213 -8.928 -3.163 1.00 91.38 89 LEU A N 1
ATOM 737 C CA . LEU A 1 89 ? 4.645 -7.946 -4.085 1.00 91.38 89 LEU A CA 1
ATOM 738 C C . LEU A 1 89 ? 4.066 -8.629 -5.327 1.00 91.38 89 LEU A C 1
ATOM 740 O O . LEU A 1 89 ? 2.920 -8.367 -5.682 1.00 91.38 89 LEU A O 1
ATOM 744 N N . GLU A 1 90 ? 4.807 -9.575 -5.906 1.00 91.06 90 GLU A N 1
ATOM 745 C CA . GLU A 1 90 ? 4.398 -10.345 -7.087 1.00 91.06 90 GLU A CA 1
ATOM 746 C C . GLU A 1 90 ? 3.060 -11.081 -6.890 1.00 91.06 90 GLU A C 1
ATOM 748 O O . GLU A 1 90 ? 2.213 -11.081 -7.782 1.00 91.06 90 GLU A O 1
ATOM 753 N N . ASP A 1 91 ? 2.816 -11.642 -5.700 1.00 93.69 91 ASP A N 1
ATOM 754 C CA . ASP A 1 91 ? 1.588 -12.390 -5.394 1.00 93.69 91 ASP A CA 1
ATOM 755 C C . ASP A 1 91 ? 0.350 -11.489 -5.274 1.00 93.69 91 ASP A C 1
ATOM 757 O O . ASP A 1 91 ? -0.791 -11.939 -5.451 1.00 93.69 91 ASP A O 1
ATOM 761 N N . TRP A 1 92 ? 0.556 -10.223 -4.909 1.00 95.62 92 TRP A N 1
ATOM 762 C CA . TRP A 1 92 ? -0.518 -9.303 -4.541 1.00 95.62 92 TRP A CA 1
ATOM 763 C C . TRP A 1 92 ? -0.739 -8.186 -5.556 1.00 95.62 92 TRP A C 1
ATOM 765 O O . TRP A 1 92 ? -1.856 -7.665 -5.624 1.00 95.62 92 TRP A O 1
ATOM 775 N N . GLN A 1 93 ? 0.260 -7.850 -6.370 1.00 94.94 93 GLN A N 1
ATOM 776 C CA . GLN A 1 93 ? 0.254 -6.672 -7.233 1.00 94.94 93 GLN A CA 1
ATOM 777 C C . GLN A 1 93 ? -0.969 -6.602 -8.143 1.00 94.94 93 GLN A C 1
ATOM 779 O O . GLN A 1 93 ? -1.737 -5.642 -8.063 1.00 94.94 93 GLN A O 1
ATOM 784 N N . ASP A 1 94 ? -1.213 -7.631 -8.952 1.00 95.56 94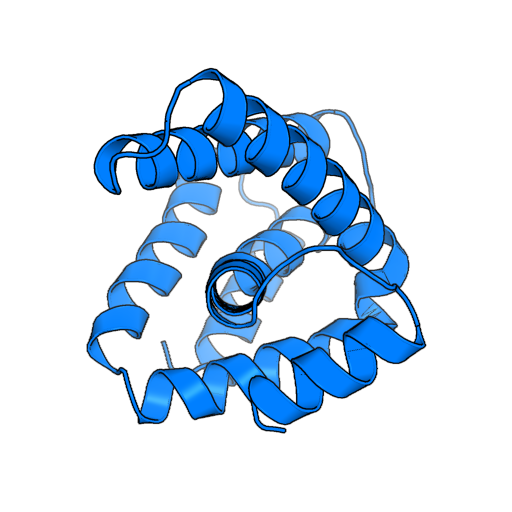 ASP A N 1
ATOM 785 C CA . ASP A 1 94 ? -2.356 -7.634 -9.873 1.00 95.56 94 ASP A CA 1
ATOM 786 C C . ASP A 1 94 ? -3.688 -7.513 -9.133 1.00 95.56 94 ASP A C 1
ATOM 788 O O . ASP A 1 94 ? -4.577 -6.754 -9.519 1.00 95.56 94 ASP A O 1
ATOM 792 N N . SER A 1 95 ? -3.806 -8.226 -8.016 1.00 96.44 95 SER A N 1
ATOM 793 C CA . SER A 1 95 ? -5.007 -8.256 -7.191 1.00 96.44 95 SER A CA 1
ATOM 794 C C . SER A 1 95 ? -5.338 -6.891 -6.580 1.00 96.44 95 SER A C 1
ATOM 7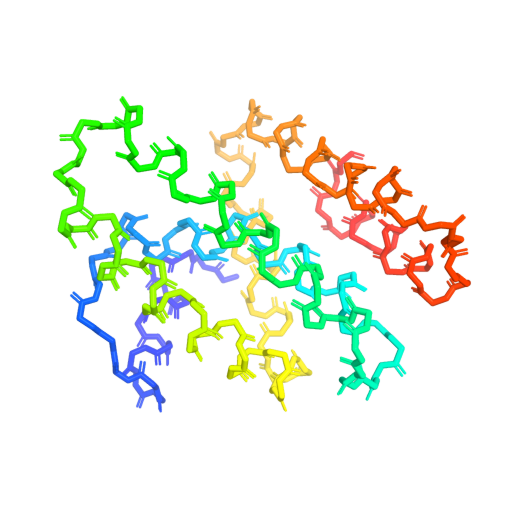96 O O . SER A 1 95 ? -6.505 -6.480 -6.586 1.00 96.44 95 SER A O 1
ATOM 798 N N . PHE A 1 96 ? -4.324 -6.190 -6.074 1.00 97.38 96 PHE A N 1
ATOM 799 C CA . PHE A 1 96 ? -4.453 -4.851 -5.506 1.00 97.38 96 PHE A 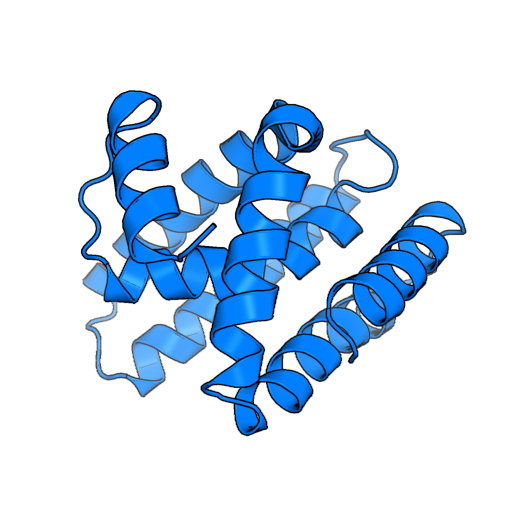CA 1
ATOM 800 C C . PHE A 1 96 ? -4.702 -3.796 -6.582 1.0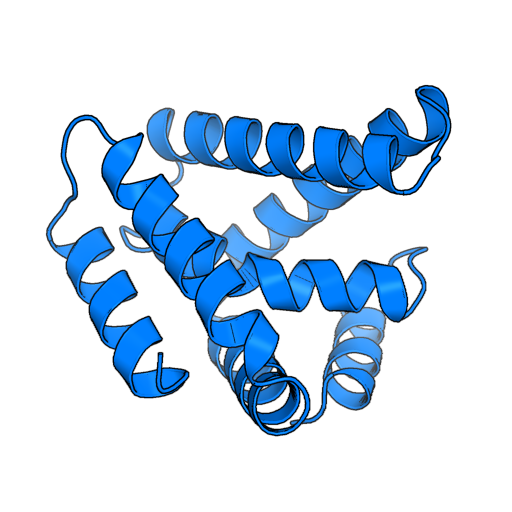0 97.38 96 PHE A C 1
ATOM 802 O O . PHE A 1 96 ? -5.644 -3.012 -6.451 1.00 97.38 96 PHE A O 1
ATOM 809 N N . LEU A 1 97 ? -3.934 -3.803 -7.674 1.00 96.31 97 LEU A N 1
ATOM 810 C CA . LEU A 1 97 ? -4.072 -2.813 -8.744 1.00 96.31 97 LEU A CA 1
ATOM 811 C C . LEU A 1 97 ? -5.400 -2.954 -9.497 1.00 96.31 97 LEU A C 1
ATOM 813 O O . LEU A 1 97 ? -6.030 -1.946 -9.815 1.00 96.31 97 LEU A O 1
ATOM 817 N N . ASP A 1 98 ? -5.898 -4.172 -9.718 1.00 96.12 98 ASP A N 1
ATOM 818 C CA . ASP A 1 98 ? -7.223 -4.380 -10.310 1.00 96.12 98 ASP A CA 1
ATOM 819 C C . ASP A 1 98 ? -8.349 -3.868 -9.400 1.00 96.12 98 ASP A C 1
ATOM 821 O O . ASP A 1 98 ? -9.352 -3.328 -9.881 1.00 96.12 98 ASP A O 1
ATOM 825 N N . ALA A 1 99 ? -8.211 -4.058 -8.085 1.00 96.69 99 ALA A N 1
ATOM 826 C CA . ALA A 1 99 ? -9.170 -3.543 -7.113 1.00 96.69 99 ALA A CA 1
ATOM 827 C C . ALA A 1 99 ? -9.147 -2.024 -7.044 1.00 96.69 99 ALA A C 1
ATOM 829 O O . ALA A 1 99 ? -10.214 -1.398 -7.049 1.00 96.69 99 ALA A O 1
ATOM 830 N N . LEU A 1 100 ? -7.952 -1.444 -7.069 1.00 96.06 100 LEU A N 1
ATOM 831 C CA . LEU A 1 100 ? -7.774 -0.009 -7.102 1.00 96.06 100 LEU A CA 1
ATOM 832 C C . LEU A 1 100 ? -8.344 0.600 -8.385 1.00 96.06 100 LEU A C 1
ATOM 834 O O . LEU A 1 100 ? -9.087 1.574 -8.315 1.00 96.06 100 LEU A O 1
ATOM 838 N N . LYS A 1 101 ? -8.091 -0.001 -9.551 1.00 95.31 101 LYS A N 1
ATOM 839 C CA . LYS A 1 101 ? -8.637 0.468 -10.832 1.00 95.31 101 LYS A CA 1
ATOM 840 C C . LYS A 1 101 ? -10.164 0.555 -10.805 1.00 95.31 101 LYS A C 1
ATOM 842 O O . LYS A 1 101 ? -10.739 1.580 -11.166 1.00 95.31 101 LYS A O 1
ATOM 847 N N . ILE A 1 102 ? -10.831 -0.499 -10.329 1.00 94.81 102 ILE A N 1
ATOM 848 C CA . ILE A 1 102 ? -12.298 -0.528 -10.204 1.00 94.81 102 ILE A CA 1
ATOM 849 C C . ILE A 1 102 ? -12.790 0.519 -9.196 1.00 94.81 102 ILE A C 1
ATOM 851 O O . ILE A 1 102 ? -13.841 1.131 -9.397 1.00 94.81 102 ILE A O 1
ATOM 855 N N . TYR A 1 103 ? -12.052 0.733 -8.109 1.00 93.81 103 TYR A N 1
ATOM 856 C CA . TYR A 1 103 ? -12.372 1.768 -7.131 1.00 93.81 103 TYR A CA 1
ATOM 857 C C . TYR A 1 103 ? -12.246 3.176 -7.729 1.00 93.81 103 TYR A C 1
ATOM 859 O O . TYR A 1 103 ? -13.169 3.980 -7.608 1.00 93.81 103 TYR A O 1
ATOM 867 N N . LEU A 1 104 ? -11.182 3.452 -8.482 1.00 93.81 104 LEU A N 1
ATOM 868 C CA . LEU A 1 104 ? -10.952 4.738 -9.144 1.00 93.81 104 LEU A CA 1
ATOM 869 C C . LEU A 1 104 ? -11.993 5.072 -10.218 1.00 93.81 104 LEU A C 1
ATOM 871 O O . LEU A 1 104 ? -12.299 6.245 -10.419 1.00 93.81 104 LEU A O 1
ATOM 875 N N . GLN A 1 105 ? -12.592 4.071 -10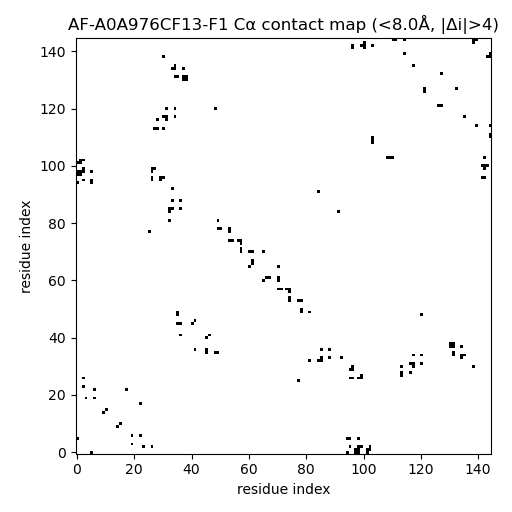.869 1.00 92.88 105 GLN A N 1
ATOM 876 C CA . GLN A 1 105 ? -13.729 4.292 -11.775 1.00 92.88 105 GLN A CA 1
ATOM 877 C C . GLN A 1 105 ? -14.954 4.864 -11.045 1.00 92.88 105 GLN A C 1
ATOM 879 O O . GLN A 1 105 ? -15.720 5.629 -11.627 1.00 92.88 105 GLN A O 1
ATOM 884 N N . LYS A 1 106 ? -15.136 4.514 -9.767 1.00 91.56 106 LYS A N 1
ATOM 885 C CA . LYS A 1 106 ? -16.225 5.024 -8.920 1.00 91.56 106 LYS A CA 1
ATOM 886 C C . LYS A 1 106 ? -15.852 6.314 -8.192 1.00 91.56 106 LYS A C 1
ATOM 888 O O . LYS A 1 106 ? -16.730 7.112 -7.879 1.00 91.56 106 LYS A O 1
ATOM 893 N N . HIS A 1 107 ? -14.560 6.527 -7.952 1.00 90.94 107 HIS A N 1
ATOM 894 C CA . HIS A 1 107 ? -14.024 7.672 -7.221 1.00 90.94 107 HIS A CA 1
ATOM 895 C C . HIS A 1 107 ? -12.956 8.405 -8.049 1.00 90.94 107 HIS A C 1
ATOM 897 O O . HIS A 1 107 ? -11.797 8.467 -7.644 1.00 90.94 107 HIS A O 1
ATOM 903 N N . PRO A 1 108 ? -13.308 9.004 -9.203 1.00 90.31 108 PRO A N 1
ATOM 904 C CA . PRO A 1 108 ? -12.323 9.601 -10.109 1.00 90.31 108 PRO A CA 1
ATOM 905 C C . PRO A 1 108 ? -11.517 10.742 -9.470 1.00 90.31 108 PRO A C 1
ATOM 907 O O . PRO A 1 108 ? -10.359 10.941 -9.819 1.00 90.31 108 PRO A O 1
ATOM 910 N N . HIS A 1 109 ? -12.077 11.446 -8.479 1.00 87.06 109 HIS A N 1
ATOM 911 C CA . HIS A 1 109 ? -11.370 12.483 -7.717 1.00 87.06 109 HIS A CA 1
ATOM 912 C C . HIS A 1 109 ? -10.155 11.941 -6.939 1.00 87.06 109 HIS A C 1
ATOM 914 O O . HIS A 1 109 ? -9.206 12.681 -6.694 1.00 87.06 109 HIS A O 1
ATOM 920 N N . LYS A 1 110 ? -10.143 10.644 -6.598 1.00 87.75 110 LYS A N 1
ATOM 921 C CA . LYS A 1 110 ? -9.012 9.982 -5.935 1.00 87.75 110 LYS A CA 1
ATOM 922 C C . LYS A 1 110 ? -7.832 9.738 -6.879 1.00 87.75 110 LYS A C 1
ATOM 924 O O . LYS A 1 110 ? -6.716 9.595 -6.394 1.00 87.75 110 LYS A O 1
ATOM 929 N N . LYS A 1 111 ? -8.029 9.751 -8.207 1.00 89.31 111 LYS A N 1
ATOM 930 C CA . LYS A 1 111 ? -6.929 9.580 -9.178 1.00 89.31 111 LYS A CA 1
ATOM 931 C C . LYS A 1 111 ? -5.842 10.637 -8.987 1.00 89.31 111 LYS A C 1
ATOM 933 O O . LYS A 1 111 ? -4.665 10.302 -8.945 1.00 89.31 111 LYS A O 1
ATOM 938 N N . ALA A 1 112 ? -6.245 11.897 -8.802 1.00 86.00 112 ALA A N 1
ATOM 939 C CA . ALA A 1 112 ? -5.315 12.997 -8.561 1.00 86.00 112 ALA A CA 1
ATOM 940 C C . ALA A 1 112 ? -4.521 12.798 -7.262 1.00 86.00 112 ALA A C 1
ATOM 942 O O . ALA A 1 112 ? -3.316 13.018 -7.248 1.00 86.00 112 ALA A O 1
ATOM 943 N N . LEU A 1 113 ? -5.180 12.329 -6.196 1.00 83.12 113 LEU A N 1
ATOM 944 C CA . LEU A 1 113 ? -4.519 12.036 -4.925 1.00 83.12 113 LEU A CA 1
ATOM 945 C C . LEU A 1 113 ? -3.451 10.951 -5.097 1.00 83.12 113 LEU A C 1
ATOM 947 O O . LEU A 1 113 ? -2.307 11.173 -4.723 1.00 83.12 113 LEU A O 1
ATOM 951 N N . ILE A 1 114 ? -3.795 9.825 -5.726 1.00 86.81 114 ILE A N 1
ATOM 952 C CA . ILE A 1 114 ? -2.860 8.708 -5.930 1.00 86.81 114 ILE A CA 1
ATOM 953 C C . ILE A 1 114 ? -1.699 9.115 -6.833 1.00 86.81 114 ILE A C 1
ATOM 955 O O . ILE A 1 114 ? -0.548 8.816 -6.526 1.00 86.81 114 ILE A O 1
ATOM 959 N N . LYS A 1 115 ? -1.979 9.856 -7.910 1.00 85.56 115 LYS A N 1
ATOM 960 C CA . LYS A 1 115 ? -0.941 10.402 -8.788 1.00 85.56 115 LYS A CA 1
ATOM 961 C C . LYS A 1 115 ? 0.006 11.326 -8.029 1.00 85.56 115 LYS A C 1
ATOM 963 O O . LYS A 1 115 ? 1.215 11.216 -8.193 1.00 85.56 115 LYS A O 1
ATOM 968 N N . ASN A 1 116 ? -0.528 12.191 -7.168 1.00 82.00 116 ASN A N 1
ATOM 969 C CA . ASN A 1 116 ? 0.279 13.070 -6.328 1.00 82.00 116 ASN A CA 1
ATOM 970 C C . ASN A 1 116 ? 1.103 12.280 -5.310 1.00 82.00 116 ASN A C 1
ATOM 972 O O . ASN A 1 116 ? 2.259 12.620 -5.095 1.00 82.00 116 ASN A O 1
ATOM 976 N N . THR A 1 117 ? 0.549 11.222 -4.713 1.00 81.44 117 THR A N 1
ATOM 977 C CA . THR A 1 117 ? 1.293 10.341 -3.805 1.00 81.44 117 THR A CA 1
ATOM 978 C C . THR A 1 117 ? 2.459 9.669 -4.526 1.00 81.44 117 THR A C 1
ATOM 980 O O . THR A 1 117 ? 3.573 9.718 -4.019 1.00 81.44 117 THR A O 1
ATOM 983 N N . ILE A 1 118 ? 2.237 9.114 -5.723 1.00 82.25 118 ILE A N 1
ATOM 984 C CA . ILE A 1 118 ? 3.293 8.509 -6.552 1.00 82.25 118 ILE A CA 1
ATOM 985 C C . ILE A 1 118 ? 4.348 9.560 -6.939 1.00 82.25 118 ILE A C 1
ATOM 987 O O . ILE A 1 118 ? 5.539 9.347 -6.741 1.00 82.25 118 ILE A O 1
ATOM 991 N N . ALA A 1 119 ? 3.925 10.730 -7.425 1.00 77.38 119 ALA A N 1
ATOM 992 C CA . ALA A 1 119 ? 4.841 11.799 -7.824 1.00 77.38 119 ALA A CA 1
ATOM 993 C C . ALA A 1 119 ? 5.634 12.376 -6.641 1.00 77.38 119 ALA A C 1
ATOM 995 O O . ALA A 1 119 ? 6.788 12.772 -6.796 1.00 77.38 119 ALA A O 1
ATOM 996 N N . TRP A 1 120 ? 5.039 12.416 -5.450 1.00 77.44 120 TRP A N 1
ATOM 997 C CA . TRP A 1 120 ? 5.733 12.826 -4.236 1.00 77.44 120 TRP A CA 1
ATOM 998 C C . TRP A 1 120 ? 6.888 11.875 -3.903 1.00 77.44 120 TRP A C 1
ATOM 1000 O O . TRP A 1 120 ? 7.943 12.367 -3.513 1.00 77.44 120 TRP A O 1
ATOM 1010 N N . PHE A 1 121 ? 6.756 10.560 -4.145 1.00 70.56 121 PHE A N 1
ATOM 1011 C CA . PHE A 1 121 ? 7.879 9.618 -4.006 1.00 70.56 121 PHE A CA 1
ATOM 1012 C C . PHE A 1 121 ? 9.059 9.982 -4.902 1.00 70.56 121 PHE A C 1
ATOM 1014 O O . PHE A 1 121 ? 10.189 10.053 -4.419 1.00 70.56 121 PHE A O 1
ATOM 1021 N N . ALA A 1 122 ? 8.792 10.316 -6.165 1.00 67.75 122 ALA A N 1
ATOM 1022 C CA . ALA A 1 122 ? 9.829 10.776 -7.083 1.00 67.75 122 ALA A CA 1
ATOM 1023 C C . ALA A 1 122 ? 10.536 12.052 -6.586 1.00 67.75 122 ALA A C 1
ATOM 1025 O O . ALA A 1 122 ? 11.736 12.206 -6.779 1.00 67.75 122 ALA A O 1
ATOM 1026 N N . GLN A 1 123 ? 9.812 12.956 -5.915 1.00 68.12 123 GLN A N 1
ATOM 1027 C CA . GLN A 1 123 ? 10.360 14.223 -5.409 1.00 68.12 123 GLN A CA 1
ATOM 1028 C C . GLN A 1 123 ? 11.172 14.083 -4.118 1.00 68.12 123 GLN A C 1
ATOM 1030 O O . GLN A 1 123 ? 12.081 14.877 -3.880 1.00 68.12 123 GLN A O 1
ATOM 1035 N N . ILE A 1 124 ? 10.825 13.128 -3.251 1.00 68.94 124 ILE A N 1
ATOM 1036 C CA . ILE A 1 124 ? 11.583 12.873 -2.017 1.00 68.94 124 ILE A CA 1
ATOM 1037 C C . ILE A 1 124 ? 12.786 11.954 -2.242 1.00 68.94 124 ILE A C 1
ATOM 1039 O O . ILE A 1 124 ? 13.584 11.780 -1.311 1.00 68.94 124 ILE A O 1
ATOM 1043 N N . SER A 1 125 ? 12.892 11.349 -3.427 1.00 64.88 125 SER A N 1
ATOM 1044 C CA . SER A 1 125 ? 14.077 10.619 -3.846 1.00 64.88 125 SER A CA 1
ATOM 1045 C C . SER A 1 125 ? 15.172 11.580 -4.287 1.00 64.88 125 SER A C 1
ATOM 1047 O O . SER A 1 125 ? 14.907 12.575 -4.955 1.00 64.88 125 SER A O 1
ATOM 1049 N N . ILE A 1 126 ? 16.409 11.292 -3.874 1.00 65.00 126 ILE A N 1
ATOM 1050 C CA . ILE A 1 126 ? 17.582 12.058 -4.312 1.00 65.00 126 ILE A CA 1
ATOM 1051 C C . ILE A 1 126 ? 17.811 11.821 -5.809 1.00 65.00 126 ILE A C 1
ATOM 1053 O O . ILE A 1 126 ? 18.119 12.772 -6.516 1.00 65.00 126 ILE A O 1
ATOM 1057 N N . ASP A 1 127 ? 17.580 10.587 -6.268 1.00 73.31 127 ASP A N 1
ATOM 1058 C CA . ASP A 1 127 ? 17.623 10.178 -7.668 1.00 73.31 127 ASP A CA 1
ATOM 1059 C C . ASP A 1 127 ? 16.549 9.106 -7.905 1.00 73.31 127 ASP A C 1
ATOM 1061 O O . ASP A 1 127 ? 16.517 8.077 -7.223 1.00 73.31 127 ASP A O 1
ATOM 1065 N N . VAL A 1 128 ? 15.656 9.353 -8.864 1.00 77.31 128 VAL A N 1
ATOM 1066 C CA . VAL A 1 128 ? 14.703 8.344 -9.346 1.00 77.31 128 VAL A CA 1
ATOM 1067 C C . VAL A 1 128 ? 15.468 7.358 -10.219 1.00 77.31 128 VAL A C 1
ATOM 1069 O O . VAL A 1 128 ? 16.092 7.759 -11.205 1.00 77.31 128 VAL A O 1
ATOM 1072 N N . THR A 1 129 ? 15.444 6.081 -9.852 1.00 84.44 129 THR A N 1
ATOM 1073 C CA . THR A 1 129 ? 16.075 5.022 -10.648 1.00 84.44 129 THR A CA 1
ATOM 1074 C C . THR A 1 129 ? 15.243 4.706 -11.892 1.00 84.44 129 THR A C 1
ATOM 1076 O O . THR A 1 129 ? 14.066 5.056 -11.990 1.00 84.44 129 THR A O 1
ATOM 1079 N N . GLU A 1 130 ? 15.846 4.021 -12.864 1.00 87.25 130 GLU A N 1
ATOM 1080 C CA . GLU A 1 130 ? 15.119 3.552 -14.049 1.00 87.25 130 GLU A CA 1
ATOM 1081 C C . GLU A 1 130 ? 13.972 2.599 -13.665 1.00 87.25 130 GLU A C 1
ATOM 1083 O O . GLU A 1 130 ? 12.877 2.715 -14.208 1.00 87.25 130 GLU A O 1
ATOM 1088 N N . ASP A 1 131 ? 14.179 1.727 -12.673 1.00 87.56 131 ASP A N 1
ATOM 1089 C CA . ASP A 1 131 ? 13.151 0.804 -12.177 1.00 87.56 131 ASP A CA 1
ATOM 1090 C C . ASP A 1 131 ? 11.985 1.539 -11.503 1.00 87.56 131 ASP A C 1
ATOM 1092 O O . ASP A 1 131 ? 10.822 1.224 -11.768 1.00 87.56 131 ASP A O 1
ATOM 1096 N N . GLU A 1 132 ? 12.274 2.562 -10.692 1.00 86.69 132 GLU A N 1
ATOM 1097 C CA . GLU A 1 132 ? 11.249 3.407 -10.067 1.00 86.69 132 GLU A CA 1
ATOM 1098 C C . GLU A 1 132 ? 10.448 4.167 -11.134 1.00 86.69 132 GLU A C 1
ATOM 1100 O O . GLU A 1 132 ? 9.219 4.240 -11.057 1.00 86.69 132 GLU A O 1
ATOM 1105 N N . GLN A 1 133 ? 11.120 4.694 -12.163 1.00 88.69 133 GLN A N 1
ATOM 1106 C CA . GLN A 1 133 ? 10.459 5.367 -13.282 1.00 88.69 133 GLN A CA 1
ATOM 1107 C C . GLN A 1 133 ? 9.571 4.404 -14.079 1.00 88.69 133 GLN A C 1
ATOM 1109 O O . GLN A 1 133 ? 8.403 4.712 -14.323 1.00 88.69 133 GLN A O 1
ATOM 1114 N N . ASN A 1 134 ? 10.076 3.212 -14.402 1.00 91.19 134 ASN A N 1
ATOM 1115 C CA . ASN A 1 134 ? 9.314 2.166 -15.082 1.00 91.19 134 ASN A CA 1
ATOM 1116 C C . ASN A 1 134 ? 8.083 1.741 -14.269 1.00 91.19 134 ASN A C 1
ATOM 1118 O O . ASN A 1 134 ? 7.003 1.550 -14.833 1.00 91.19 134 ASN A O 1
ATOM 1122 N N . ALA A 1 135 ? 8.212 1.627 -12.944 1.00 91.00 135 ALA A N 1
ATOM 1123 C CA . ALA A 1 135 ? 7.093 1.325 -12.058 1.00 91.00 135 ALA A CA 1
ATOM 1124 C C . ALA A 1 135 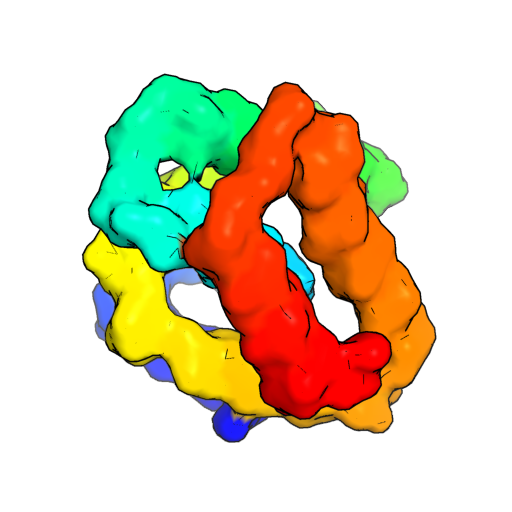? 6.040 2.442 -12.072 1.00 91.00 135 ALA A C 1
ATOM 1126 O O . ALA A 1 135 ? 4.843 2.158 -12.149 1.00 91.00 135 ALA A O 1
ATOM 1127 N N . MET A 1 136 ? 6.458 3.710 -12.042 1.00 90.38 136 MET A N 1
ATOM 1128 C CA . MET A 1 136 ? 5.539 4.848 -12.135 1.00 90.38 136 MET A CA 1
ATOM 1129 C C . MET A 1 136 ? 4.790 4.886 -13.471 1.00 90.38 136 MET A C 1
ATOM 1131 O O . MET A 1 136 ? 3.572 5.090 -13.474 1.00 90.38 136 MET A O 1
ATOM 1135 N N . ASP A 1 137 ? 5.482 4.641 -14.583 1.00 90.88 137 ASP A N 1
ATOM 1136 C CA . ASP A 1 137 ? 4.877 4.605 -15.919 1.00 90.88 137 ASP A CA 1
ATOM 1137 C C . ASP A 1 137 ? 3.890 3.434 -16.043 1.00 90.88 137 ASP A C 1
ATOM 1139 O O . ASP A 1 137 ? 2.735 3.625 -16.441 1.00 90.88 137 ASP A O 1
ATOM 1143 N N . PHE A 1 138 ? 4.287 2.243 -15.579 1.00 93.31 138 PHE A N 1
ATOM 1144 C CA . PHE A 1 138 ? 3.416 1.069 -15.491 1.00 93.31 138 PHE A CA 1
ATOM 1145 C C . PHE A 1 138 ? 2.144 1.353 -14.680 1.00 93.31 138 PHE A C 1
ATOM 1147 O O . PHE A 1 138 ? 1.038 1.006 -15.105 1.00 93.31 138 PHE A O 1
ATOM 1154 N N . LEU A 1 139 ? 2.271 2.000 -13.517 1.00 93.06 139 LEU A N 1
ATOM 1155 C CA . LEU A 1 139 ? 1.128 2.376 -12.684 1.00 93.06 139 LEU A CA 1
ATOM 1156 C C . LEU A 1 139 ? 0.227 3.395 -13.389 1.00 93.06 139 LEU A C 1
ATOM 1158 O O . LEU A 1 139 ? -0.998 3.269 -13.309 1.00 93.06 139 LEU A O 1
ATOM 1162 N N . GLY A 1 140 ? 0.817 4.364 -14.092 1.00 90.38 140 GLY A N 1
ATOM 1163 C CA . GLY A 1 140 ? 0.103 5.351 -14.899 1.00 90.38 140 GLY A CA 1
ATOM 1164 C C . GLY A 1 140 ? -0.797 4.698 -15.945 1.00 90.38 140 GLY A C 1
ATOM 1165 O O . GLY A 1 140 ? -1.997 4.985 -16.003 1.00 90.38 140 GLY A O 1
ATOM 1166 N N . GLU A 1 141 ? -0.252 3.749 -16.705 1.00 91.88 141 GLU A N 1
ATOM 1167 C CA . GLU A 1 141 ? -1.004 2.990 -17.706 1.00 91.88 141 GLU A CA 1
ATOM 1168 C C . GLU A 1 141 ? -2.047 2.059 -17.070 1.00 91.88 141 GLU A C 1
ATOM 1170 O O . GLU A 1 141 ? -3.224 2.070 -17.448 1.00 91.88 141 GLU A O 1
ATOM 1175 N N . LYS A 1 142 ? -1.647 1.263 -16.069 1.00 92.31 142 LYS A N 1
ATOM 1176 C CA . LYS A 1 142 ? -2.508 0.253 -15.432 1.00 92.31 142 LYS A CA 1
ATOM 1177 C C . LYS 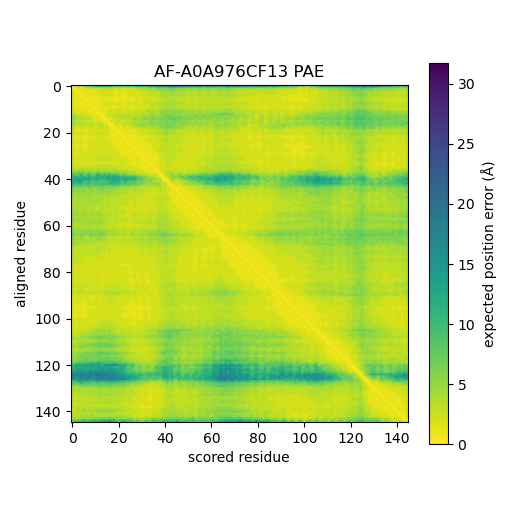A 1 142 ? -3.736 0.889 -14.779 1.00 92.31 142 LYS A C 1
ATOM 1179 O O . LYS A 1 142 ? -4.845 0.355 -14.919 1.00 92.31 142 LYS A O 1
ATOM 1184 N N . LEU A 1 143 ? -3.553 2.009 -14.077 1.00 90.69 143 LEU A N 1
ATOM 1185 C CA . LEU A 1 143 ? -4.592 2.697 -13.301 1.00 90.69 143 LEU A CA 1
ATOM 1186 C C . LEU A 1 143 ? -5.281 3.842 -14.064 1.00 90.69 143 LEU A C 1
ATOM 1188 O O . LEU A 1 143 ? -6.258 4.401 -13.554 1.00 90.69 143 LEU A O 1
ATOM 1192 N N . GLU A 1 144 ? -4.831 4.146 -15.285 1.00 89.62 144 GLU A N 1
ATOM 1193 C CA . GLU A 1 144 ? -5.342 5.239 -16.123 1.00 89.62 144 GLU A CA 1
ATOM 1194 C C . GLU A 1 144 ? -5.261 6.595 -15.391 1.00 89.62 144 GLU A C 1
ATOM 1196 O O . GLU A 1 144 ? -6.288 7.272 -15.209 1.00 89.62 144 GLU A O 1
ATOM 1201 N N . LEU A 1 145 ? -4.063 6.935 -14.893 1.00 81.38 145 LEU A N 1
ATOM 1202 C CA . LEU A 1 145 ? -3.767 8.140 -14.095 1.00 81.38 145 LEU A CA 1
ATOM 1203 C C . LEU A 1 145 ? -3.223 9.315 -14.915 1.00 81.38 145 LEU A C 1
ATOM 1205 O O . LEU A 1 145 ? -2.510 9.121 -15.915 1.00 81.38 145 LEU A O 1
#

Secondary structure (DSSP, 8-state):
--HHHHHHHHHHHS--S--HHHHHHHHHHHHHHHHHTTTS--SHHHHHHHHHHHHHHHHHHHHTT--HHHHHHHHHHHHHHHHHHHHTHHHHHHHHHHHHHHHHHH-THHHHHHHHHHHHHHHHSSS--HHHHHHHHHHHHHHT-

pLDDT: mean 89.56, std 6.77, range [64.88, 97.44]

Foldseek 3Di:
DALVVLVVVCCVVPNDPDDSVLSVVVLLCLLVLCLLLLVVDDDPSSVVSLLVVLVVQLVVVVVVPDDNVVSVVSSVVSSVVSVVCSVVVVVCVVVSLVNLLVVCVVVVVSVVVSLVSLVVSCVPDPHRDPSSVVSSVVSCVSNVD